Protein AF-A0AAD5SRQ2-F1 (afdb_monomer)

Organism: NCBI:txid109957

Foldseek 3Di:
DQQKEKAWAQEDPLQKTKTWIAHPVDRVRTQWIKMWGFPDDPPDVQTETEIDIDGDPVNPPRCSLLLVVLVRLLCNVSRPGPWYKYFDEPPPPRVVVSCVVLVFDKDQCFDADPVPPRDTHHRIMGIPDPSVSSVDSDPSYDYDDHDHDDD

Nearest PDB structures (foldseek):
  3dr8-assembly1_B  TM=7.696E-01  e=1.820E-05  unclassified
  1yvo-assembly1_A  TM=7.663E-01  e=2.484E-05  Pseudomonas aeruginosa PAO1
  1vhs-assembly2_B  TM=7.154E-01  e=1.333E-05  Bacillus subtilis
  1vhs-assembly1_A  TM=7.150E-01  e=4.089E-05  Bacillus subtilis
  5jtf-assembly1_B  TM=7.255E-01  e=1.823E-04  Pseudomonas putida KT2440

Radius of gyration: 15.09 Å; Cα contacts (8 Å, |Δi|>4): 308; chains: 1; bounding box: 33×36×42 Å

pLDDT: mean 83.81, std 15.32, range [36.53, 98.38]

Solvent-accessible surface area (backbone atoms only — not comparable to full-atom values): 8591 Å² total; per-residue (Å²): 131,77,69,46,31,37,36,40,28,58,49,92,81,32,52,36,36,46,32,36,34,20,38,62,93,40,72,87,46,69,33,29,42,33,34,30,35,59,77,49,64,91,90,45,85,79,23,35,22,40,49,48,73,51,68,42,80,92,41,59,96,54,62,45,65,49,57,48,53,43,47,44,43,29,54,44,71,64,31,86,49,76,40,46,34,38,61,33,48,81,85,39,59,68,61,55,52,35,37,54,76,70,70,54,59,84,40,83,43,81,39,64,40,90,86,69,79,76,46,75,63,16,44,28,30,32,58,88,57,68,46,73,82,25,72,64,70,54,93,68,49,50,73,51,77,69,57,77,82,78,129

Structure (mmCIF, N/CA/C/O backbone):
data_AF-A0AAD5SRQ2-F1
#
_entry.id   AF-A0AAD5SRQ2-F1
#
loop_
_atom_site.group_PDB
_atom_site.id
_atom_site.type_symbol
_atom_site.label_atom_id
_atom_site.label_alt_id
_atom_site.label_comp_id
_atom_site.label_asym_id
_atom_site.label_entity_id
_atom_site.label_seq_id
_atom_site.pdbx_PDB_ins_code
_atom_site.Cartn_x
_atom_site.Cartn_y
_atom_site.Cartn_z
_atom_site.occupancy
_atom_site.B_iso_or_equiv
_atom_site.auth_seq_id
_atom_site.auth_comp_id
_atom_site.auth_asym_id
_atom_site.auth_atom_id
_atom_site.pdbx_PDB_model_num
ATOM 1 N N . ALA A 1 1 ? 6.549 -8.254 -22.495 1.00 36.53 1 ALA A N 1
ATOM 2 C CA . ALA A 1 1 ? 6.001 -8.022 -21.144 1.00 36.53 1 ALA A CA 1
ATOM 3 C C . ALA A 1 1 ? 7.180 -7.918 -20.190 1.00 36.53 1 ALA A C 1
ATOM 5 O O . ALA A 1 1 ? 8.058 -8.764 -20.284 1.00 36.53 1 ALA A O 1
ATOM 6 N N . VAL A 1 2 ? 7.274 -6.875 -19.362 1.00 39.00 2 VAL A N 1
ATOM 7 C CA . VAL A 1 2 ? 8.340 -6.816 -18.351 1.00 39.00 2 VAL A CA 1
ATOM 8 C C . VAL A 1 2 ? 7.921 -7.745 -17.215 1.00 39.00 2 VAL A C 1
ATOM 10 O O . VAL A 1 2 ? 6.974 -7.440 -16.493 1.00 39.00 2 VAL A O 1
ATOM 13 N N . ALA A 1 3 ? 8.565 -8.905 -17.123 1.00 43.81 3 ALA A N 1
ATOM 14 C CA . ALA A 1 3 ? 8.443 -9.797 -15.981 1.00 43.81 3 ALA A CA 1
ATOM 15 C C . ALA A 1 3 ? 9.331 -9.229 -14.866 1.00 43.81 3 ALA A C 1
ATOM 17 O O . ALA A 1 3 ? 10.550 -9.210 -14.996 1.00 43.81 3 ALA A O 1
ATOM 18 N N . GLY A 1 4 ? 8.724 -8.667 -13.824 1.00 51.44 4 GLY A N 1
ATOM 19 C CA . GLY A 1 4 ? 9.417 -8.339 -12.579 1.00 51.44 4 GLY A CA 1
ATOM 20 C C . GLY A 1 4 ? 9.000 -9.355 -11.527 1.00 51.44 4 GLY A C 1
ATOM 21 O O . GLY A 1 4 ? 7.818 -9.690 -11.456 1.00 51.44 4 GLY A O 1
ATOM 22 N N . ARG A 1 5 ? 9.940 -9.853 -10.722 1.00 56.84 5 ARG A N 1
ATOM 23 C CA . ARG A 1 5 ? 9.623 -10.702 -9.569 1.00 56.84 5 ARG A CA 1
ATOM 24 C C . ARG A 1 5 ? 9.520 -9.837 -8.311 1.00 56.84 5 ARG A C 1
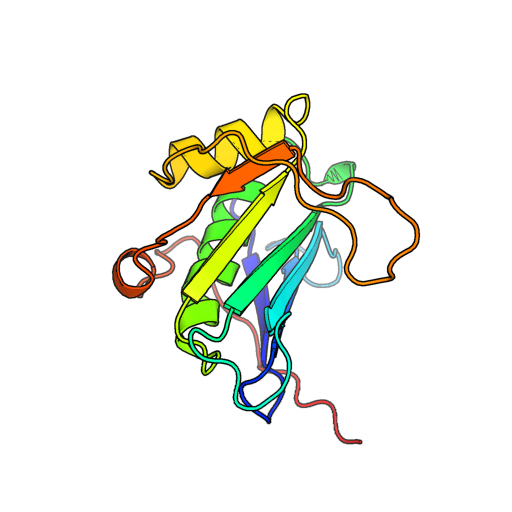ATOM 26 O O . ARG A 1 5 ? 10.153 -8.792 -8.195 1.00 56.84 5 ARG A O 1
ATOM 33 N N . VAL A 1 6 ? 8.695 -10.249 -7.354 1.00 60.16 6 VAL A N 1
ATOM 34 C CA . VAL A 1 6 ? 8.551 -9.548 -6.069 1.00 60.16 6 VAL A CA 1
ATOM 35 C C . VAL A 1 6 ? 8.916 -10.525 -4.966 1.00 60.16 6 VAL A C 1
ATOM 37 O O . VAL A 1 6 ? 8.214 -11.506 -4.752 1.00 60.16 6 VAL A O 1
ATOM 40 N N . ALA A 1 7 ? 10.020 -10.270 -4.272 1.00 56.44 7 ALA A N 1
ATOM 41 C CA . ALA A 1 7 ? 10.395 -11.034 -3.094 1.00 56.44 7 ALA A CA 1
ATOM 42 C C . ALA A 1 7 ? 9.699 -10.435 -1.864 1.00 56.44 7 ALA A C 1
ATOM 44 O O . ALA A 1 7 ? 9.671 -9.220 -1.684 1.00 56.44 7 ALA A O 1
ATOM 45 N N . ALA A 1 8 ? 9.123 -11.278 -1.010 1.00 56.50 8 ALA A N 1
ATOM 46 C CA . ALA A 1 8 ? 8.411 -10.826 0.178 1.00 56.50 8 ALA A CA 1
ATOM 47 C C . ALA A 1 8 ? 9.036 -11.388 1.448 1.00 56.50 8 ALA A C 1
ATOM 49 O O . ALA A 1 8 ? 9.360 -12.571 1.503 1.00 56.50 8 ALA A O 1
ATOM 50 N N . ALA A 1 9 ? 9.134 -10.555 2.481 1.00 54.38 9 ALA A N 1
ATOM 51 C CA . ALA A 1 9 ? 9.298 -10.999 3.853 1.00 54.38 9 ALA A CA 1
ATOM 52 C C . ALA A 1 9 ? 8.050 -10.575 4.648 1.00 54.38 9 ALA A C 1
ATOM 54 O O . ALA A 1 9 ? 7.476 -9.508 4.444 1.00 54.38 9 ALA A O 1
ATOM 55 N N . VAL A 1 10 ? 7.575 -11.427 5.547 1.00 54.88 10 VAL A N 1
ATOM 56 C CA . VAL A 1 10 ? 6.457 -11.091 6.438 1.00 54.88 10 VAL A CA 1
ATOM 57 C C . VAL A 1 10 ? 6.999 -11.133 7.854 1.00 54.88 10 VAL A C 1
ATOM 59 O O . VAL A 1 10 ? 7.632 -12.123 8.233 1.00 54.88 10 VAL A O 1
ATOM 62 N N . GLN A 1 11 ? 6.799 -10.054 8.615 1.00 52.84 11 GLN A N 1
ATOM 63 C CA . GLN A 1 11 ? 7.239 -9.999 10.003 1.00 52.84 11 GLN A CA 1
ATOM 64 C C . GLN A 1 11 ? 6.260 -10.772 10.896 1.00 52.84 11 GLN A C 1
ATOM 66 O O . GLN A 1 11 ? 5.050 -10.789 10.677 1.00 52.84 11 GLN A O 1
ATOM 71 N N . ARG A 1 12 ? 6.827 -11.451 11.896 1.00 48.62 12 ARG A N 1
ATOM 72 C CA . ARG A 1 12 ? 6.258 -12.608 12.601 1.00 48.62 12 ARG A CA 1
ATOM 73 C C . ARG A 1 12 ? 4.993 -12.338 13.429 1.00 48.62 12 ARG A C 1
ATOM 75 O O . ARG A 1 12 ? 4.278 -13.289 13.725 1.00 48.62 12 ARG A O 1
ATOM 82 N N . ASP A 1 13 ? 4.685 -11.081 13.737 1.00 60.97 13 ASP A N 1
ATOM 83 C CA . ASP A 1 13 ? 3.613 -10.733 14.682 1.00 60.97 13 ASP A CA 1
ATOM 84 C C . ASP A 1 13 ? 2.301 -10.303 13.997 1.00 60.97 13 ASP A C 1
ATOM 86 O O . ASP A 1 13 ? 1.387 -9.823 14.660 1.00 60.97 13 ASP A O 1
ATOM 90 N N . GLY A 1 14 ? 2.192 -10.428 12.666 1.00 63.09 14 GLY A N 1
ATOM 91 C CA . GLY A 1 14 ? 0.956 -10.118 11.924 1.00 63.09 14 GLY A CA 1
ATOM 92 C C . GLY A 1 14 ? 0.573 -8.631 11.902 1.00 63.09 14 GLY A C 1
ATOM 93 O O . GLY A 1 14 ? -0.522 -8.277 11.469 1.00 63.09 14 GLY A O 1
ATOM 94 N N . LEU A 1 15 ? 1.462 -7.749 12.370 1.00 71.56 15 LEU A N 1
ATOM 95 C CA . LEU A 1 15 ? 1.261 -6.295 12.414 1.00 71.56 15 LEU A CA 1
ATOM 96 C C . LEU A 1 15 ? 1.830 -5.572 11.192 1.00 71.56 15 LEU A C 1
ATOM 98 O O . LEU A 1 15 ? 1.415 -4.446 10.906 1.00 71.56 15 LEU A O 1
ATOM 102 N N . ALA A 1 16 ? 2.765 -6.211 10.487 1.00 81.12 16 ALA A N 1
ATOM 103 C CA . ALA A 1 16 ? 3.365 -5.665 9.286 1.00 81.12 16 ALA A CA 1
ATOM 104 C C . ALA A 1 16 ? 3.855 -6.745 8.312 1.00 81.12 16 ALA A C 1
ATOM 106 O O . ALA A 1 16 ? 4.303 -7.824 8.711 1.00 81.12 16 ALA A O 1
ATOM 107 N N . ALA A 1 17 ? 3.837 -6.415 7.025 1.00 82.62 17 ALA A N 1
ATOM 108 C CA . ALA A 1 17 ? 4.533 -7.147 5.972 1.00 82.62 17 ALA A CA 1
ATOM 109 C C . ALA A 1 17 ? 5.451 -6.176 5.222 1.00 82.62 17 ALA A C 1
ATOM 111 O O . ALA A 1 17 ? 5.015 -5.077 4.896 1.00 82.62 17 ALA A O 1
ATOM 112 N N . VAL A 1 18 ? 6.696 -6.572 4.934 1.00 83.25 18 VAL A N 1
ATOM 113 C CA . VAL A 1 18 ? 7.689 -5.722 4.254 1.00 83.25 18 VAL A CA 1
ATOM 114 C C . VAL A 1 18 ? 8.304 -6.492 3.100 1.00 83.25 18 VAL A C 1
ATOM 116 O O . VAL A 1 18 ? 8.864 -7.573 3.266 1.00 83.25 18 VAL A O 1
ATOM 119 N N . ILE A 1 19 ? 8.231 -5.934 1.902 1.00 84.75 19 ILE A N 1
ATOM 120 C CA . ILE A 1 19 ? 8.630 -6.635 0.688 1.00 84.75 19 ILE A CA 1
ATOM 121 C C . ILE A 1 19 ? 9.568 -5.804 -0.172 1.00 84.75 19 ILE A C 1
ATOM 123 O O . ILE A 1 19 ? 9.543 -4.574 -0.146 1.00 84.75 19 ILE A O 1
ATOM 127 N N . TYR A 1 20 ? 10.358 -6.498 -0.985 1.00 85.94 20 TYR A N 1
ATOM 128 C CA . TYR A 1 20 ? 11.266 -5.902 -1.953 1.00 85.94 20 TYR A CA 1
ATOM 129 C C . TYR A 1 20 ? 10.902 -6.374 -3.359 1.00 85.94 20 TYR A C 1
ATOM 131 O O . TYR A 1 20 ? 10.786 -7.568 -3.640 1.00 85.94 20 TYR A O 1
ATOM 139 N N . ALA A 1 21 ? 10.748 -5.436 -4.285 1.00 84.88 21 ALA A N 1
ATOM 140 C CA . ALA A 1 21 ? 10.694 -5.782 -5.699 1.00 84.88 21 ALA A CA 1
ATOM 141 C C . ALA A 1 21 ? 12.127 -6.020 -6.193 1.00 84.88 21 ALA A C 1
ATOM 143 O O . ALA A 1 21 ? 13.011 -5.228 -5.876 1.00 84.88 21 ALA A O 1
ATOM 144 N N . ALA A 1 22 ? 12.361 -7.069 -6.981 1.00 83.62 22 ALA A N 1
ATOM 145 C CA . ALA A 1 22 ? 13.674 -7.375 -7.548 1.00 83.62 22 ALA A CA 1
ATOM 146 C C . ALA A 1 22 ? 13.556 -7.701 -9.043 1.00 83.62 22 ALA A C 1
ATOM 148 O O . ALA A 1 22 ? 12.494 -8.110 -9.524 1.00 83.62 22 ALA A O 1
ATOM 149 N N . ASP A 1 23 ? 14.630 -7.502 -9.804 1.00 78.69 23 ASP A N 1
ATOM 150 C CA . ASP A 1 23 ? 14.640 -7.935 -11.201 1.00 78.69 23 ASP A CA 1
ATOM 151 C C . ASP A 1 23 ? 14.580 -9.472 -11.274 1.00 78.69 23 ASP A C 1
ATOM 153 O O . ASP A 1 23 ? 15.152 -10.186 -10.450 1.00 78.69 23 ASP A O 1
ATOM 157 N N . ASP A 1 24 ? 13.843 -9.995 -12.253 1.00 74.00 24 ASP A N 1
ATOM 158 C CA . ASP A 1 24 ? 13.738 -11.438 -12.460 1.00 74.00 24 ASP A CA 1
ATOM 159 C C . ASP A 1 24 ? 15.078 -12.036 -12.918 1.00 74.00 24 ASP A C 1
ATOM 161 O O . ASP A 1 24 ? 15.481 -13.115 -12.474 1.00 74.00 24 ASP A O 1
ATOM 165 N N . ALA A 1 25 ? 15.784 -11.301 -13.783 1.00 77.94 25 ALA A N 1
ATOM 166 C CA . ALA A 1 25 ? 17.062 -11.723 -14.341 1.00 77.94 25 ALA A CA 1
ATOM 167 C C . ALA A 1 25 ? 18.221 -11.583 -13.341 1.00 77.94 25 ALA A C 1
ATOM 169 O O . ALA A 1 25 ? 19.221 -12.288 -13.467 1.00 77.94 25 ALA A O 1
ATOM 170 N N . ASP A 1 26 ? 18.084 -10.697 -12.352 1.00 80.38 26 ASP A N 1
ATOM 171 C CA . ASP A 1 26 ? 19.084 -10.452 -11.316 1.00 80.38 26 ASP A CA 1
ATOM 172 C C . ASP A 1 26 ? 18.410 -10.101 -9.983 1.00 80.38 26 ASP A C 1
ATOM 174 O O . ASP A 1 26 ? 17.987 -8.970 -9.744 1.00 80.38 26 ASP A O 1
ATOM 178 N N . ARG A 1 27 ? 18.349 -11.082 -9.079 1.00 73.75 27 ARG A N 1
ATOM 179 C CA . ARG A 1 27 ? 17.698 -10.933 -7.769 1.00 73.75 27 ARG A CA 1
ATOM 180 C C . ARG A 1 27 ? 18.454 -10.005 -6.816 1.00 73.75 27 ARG A C 1
ATOM 182 O O . ARG A 1 27 ? 17.863 -9.569 -5.832 1.00 73.75 27 ARG A O 1
ATOM 189 N N . ALA A 1 28 ? 19.730 -9.717 -7.080 1.00 81.75 28 ALA A N 1
ATOM 190 C CA . ALA A 1 28 ? 20.485 -8.732 -6.309 1.00 81.75 28 ALA A CA 1
ATOM 191 C C . ALA A 1 28 ? 20.102 -7.296 -6.704 1.00 81.75 28 ALA A C 1
ATOM 193 O O . ALA A 1 28 ? 20.297 -6.364 -5.921 1.00 81.75 28 ALA A O 1
ATOM 194 N N . ASN A 1 29 ? 19.514 -7.112 -7.890 1.00 84.88 29 ASN A N 1
ATOM 195 C CA . ASN A 1 29 ? 19.027 -5.824 -8.352 1.00 84.88 29 ASN A CA 1
ATOM 196 C C . ASN A 1 29 ? 17.647 -5.512 -7.753 1.00 84.88 29 ASN A C 1
ATOM 198 O O . ASN A 1 29 ? 16.600 -5.831 -8.326 1.00 84.88 29 ASN A O 1
ATOM 202 N N . ILE A 1 30 ? 17.653 -4.873 -6.586 1.00 87.69 30 ILE A N 1
ATOM 203 C CA . ILE A 1 30 ? 16.441 -4.385 -5.925 1.00 87.69 30 ILE A CA 1
ATOM 204 C C . ILE A 1 30 ? 15.869 -3.196 -6.704 1.00 87.69 30 ILE A C 1
ATOM 206 O O . ILE A 1 30 ? 16.564 -2.237 -7.023 1.00 87.69 30 ILE A O 1
ATOM 210 N N . LEU A 1 31 ? 14.574 -3.260 -6.995 1.00 88.25 31 LEU A N 1
ATOM 211 C CA . LEU A 1 31 ? 13.812 -2.277 -7.768 1.00 88.25 31 LEU A CA 1
ATOM 212 C C . LEU A 1 31 ? 13.030 -1.302 -6.875 1.00 88.25 31 LEU A C 1
ATOM 214 O O . LEU A 1 31 ? 12.621 -0.231 -7.331 1.00 88.25 31 LEU A O 1
ATOM 218 N N . GLY A 1 32 ? 12.801 -1.679 -5.619 1.00 90.88 32 GLY A N 1
ATOM 219 C CA . GLY A 1 32 ? 12.099 -0.876 -4.628 1.00 90.88 32 GLY A CA 1
ATOM 220 C C . GLY A 1 32 ? 11.703 -1.686 -3.401 1.00 90.88 32 GLY A C 1
ATOM 221 O O . GLY A 1 32 ? 11.928 -2.897 -3.341 1.00 90.88 32 GLY A O 1
ATOM 222 N N . PHE A 1 33 ? 11.087 -1.010 -2.441 1.00 91.88 33 PHE A N 1
ATOM 223 C CA . PHE A 1 33 ? 10.600 -1.591 -1.195 1.00 91.88 33 PHE A CA 1
ATOM 224 C C . PHE A 1 33 ? 9.188 -1.084 -0.900 1.00 91.88 33 PHE A C 1
ATOM 226 O O . PHE A 1 33 ? 8.764 -0.045 -1.409 1.00 91.88 33 PHE A O 1
ATOM 233 N N . GLY A 1 34 ? 8.443 -1.832 -0.103 1.00 92.50 34 GLY A N 1
ATOM 234 C CA . GLY A 1 34 ? 7.118 -1.426 0.332 1.00 92.50 34 GLY A CA 1
ATOM 235 C C . GLY A 1 34 ? 6.665 -2.227 1.531 1.00 92.50 34 GLY A C 1
ATOM 236 O O . GLY A 1 34 ? 7.225 -3.282 1.834 1.00 92.50 34 GLY A O 1
ATOM 237 N N . SER A 1 35 ? 5.644 -1.722 2.203 1.00 91.75 35 SER A N 1
ATOM 238 C CA . SER A 1 35 ? 5.112 -2.341 3.399 1.00 91.75 35 SER A CA 1
ATOM 239 C C . SER A 1 35 ? 3.602 -2.202 3.508 1.00 91.75 35 SER A C 1
ATOM 241 O O . SER A 1 35 ? 2.968 -1.358 2.871 1.00 91.75 35 SER A O 1
ATOM 243 N N . VAL A 1 36 ? 3.030 -3.099 4.302 1.00 92.50 36 VAL A N 1
ATOM 244 C CA . VAL A 1 36 ? 1.692 -2.975 4.868 1.00 92.50 36 VAL A CA 1
ATOM 245 C C . VAL A 1 36 ? 1.885 -2.896 6.368 1.00 92.50 36 VAL A C 1
ATOM 247 O O . VAL A 1 36 ? 2.386 -3.856 6.943 1.00 92.50 36 VAL A O 1
ATOM 250 N N . GLU A 1 37 ? 1.520 -1.784 6.995 1.00 90.00 37 GLU A N 1
ATOM 251 C CA . GLU A 1 37 ? 1.806 -1.533 8.412 1.00 90.00 37 GLU A CA 1
ATOM 252 C C . GLU A 1 37 ? 0.572 -1.011 9.131 1.00 90.00 37 GLU A C 1
ATOM 254 O O . GLU A 1 37 ? -0.081 -0.083 8.651 1.00 90.00 37 GLU A O 1
ATOM 259 N N . ARG A 1 38 ? 0.254 -1.578 10.302 1.00 90.69 38 ARG A N 1
ATOM 260 C CA . ARG A 1 38 ? -0.777 -1.013 11.179 1.00 90.69 38 ARG A CA 1
ATOM 261 C C . ARG A 1 38 ? -0.375 0.403 11.604 1.00 90.69 38 ARG A C 1
ATOM 263 O O . ARG A 1 38 ? 0.662 0.590 12.230 1.00 90.69 38 ARG A O 1
ATOM 270 N N . ILE A 1 39 ? -1.244 1.375 11.339 1.00 89.25 39 ILE A N 1
ATOM 271 C CA . ILE A 1 39 ? -1.039 2.791 11.692 1.00 89.25 39 ILE A CA 1
ATOM 272 C C . ILE A 1 39 ? -1.888 3.252 12.883 1.00 89.25 39 ILE A C 1
ATOM 274 O O . ILE A 1 39 ? -1.715 4.360 13.382 1.00 89.25 39 ILE A O 1
ATOM 278 N N . THR A 1 40 ? -2.814 2.417 13.352 1.00 90.31 40 THR A N 1
ATOM 279 C CA . THR A 1 40 ? -3.606 2.672 14.563 1.00 90.31 40 THR A CA 1
ATOM 280 C C . THR A 1 40 ? -2.997 1.993 15.793 1.00 90.31 40 THR A C 1
ATOM 282 O O . THR A 1 40 ? -2.444 0.898 15.657 1.00 90.31 40 THR A O 1
ATOM 285 N N . PRO A 1 41 ? -3.17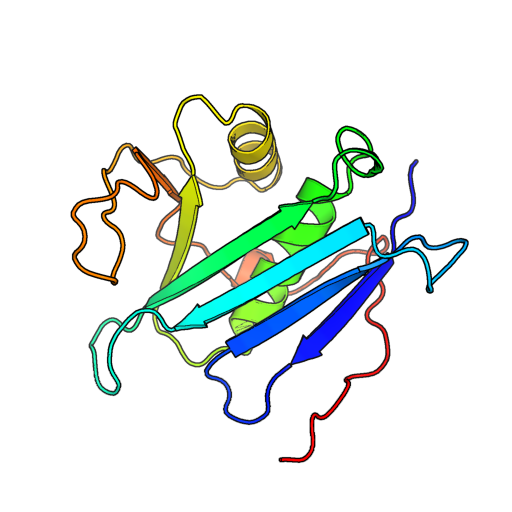4 2.547 17.006 1.00 87.38 41 PRO A N 1
ATOM 286 C CA . PRO A 1 41 ? -2.756 1.891 18.245 1.00 87.38 41 PRO A CA 1
ATOM 287 C C . PRO A 1 41 ? -3.394 0.500 18.451 1.00 87.38 41 PRO A C 1
ATOM 289 O O . PRO A 1 41 ? -4.478 0.234 17.916 1.00 87.38 41 PRO A O 1
ATOM 292 N N . PRO A 1 42 ? -2.776 -0.385 19.258 1.00 85.12 42 PRO A N 1
ATOM 293 C CA . PRO A 1 42 ? -3.391 -1.646 19.670 1.00 85.12 42 PRO A CA 1
ATOM 294 C C . PRO A 1 42 ? -4.771 -1.433 20.310 1.00 85.12 42 PRO A C 1
ATOM 296 O O . PRO A 1 42 ? -4.943 -0.546 21.144 1.00 85.12 42 PRO A O 1
ATOM 299 N N . GLY A 1 43 ? -5.752 -2.253 19.924 1.00 87.38 43 GLY A N 1
ATOM 300 C CA . GLY A 1 43 ? -7.127 -2.177 20.433 1.00 87.38 43 GLY A CA 1
ATOM 301 C C . GLY A 1 43 ? -8.024 -1.122 19.769 1.00 87.38 43 GLY A C 1
ATOM 302 O O . GLY A 1 43 ? -9.186 -1.008 20.151 1.00 87.38 43 GLY A O 1
ATOM 303 N N . ALA A 1 44 ? -7.526 -0.363 18.786 1.00 91.12 44 ALA A N 1
ATOM 304 C CA . ALA A 1 44 ? -8.365 0.532 17.988 1.00 91.12 44 ALA A CA 1
ATOM 305 C C . ALA A 1 44 ? -9.424 -0.248 17.187 1.00 91.12 44 ALA A C 1
ATOM 307 O O . ALA A 1 44 ? -9.116 -1.298 16.624 1.00 91.12 44 ALA A O 1
ATOM 308 N N . VAL A 1 45 ? -10.645 0.295 17.109 1.00 92.62 45 VAL A N 1
ATOM 309 C CA . VAL A 1 45 ? -11.763 -0.259 16.327 1.00 92.62 45 VAL A CA 1
ATOM 310 C C . VAL A 1 45 ? -12.420 0.875 15.512 1.00 92.62 45 VAL A C 1
ATOM 312 O O . VAL A 1 45 ? -13.009 1.772 16.116 1.00 92.62 45 VAL A O 1
ATOM 315 N N . PRO A 1 46 ? -12.337 0.869 14.166 1.00 93.62 46 PRO A N 1
ATOM 316 C CA . PRO A 1 46 ? -11.574 -0.082 13.368 1.00 93.62 46 PRO A CA 1
ATOM 317 C C . PRO A 1 46 ? -10.067 0.143 13.523 1.00 93.62 46 PRO A C 1
ATOM 319 O O . PRO A 1 46 ? -9.579 1.268 13.640 1.00 93.62 46 PRO A O 1
ATOM 322 N N . SER A 1 47 ? -9.323 -0.947 13.482 1.00 94.19 47 SER A N 1
ATOM 323 C CA . SER A 1 47 ? -7.890 -0.935 13.266 1.00 94.19 47 SER A CA 1
ATOM 324 C C . SER A 1 47 ? -7.557 -0.773 11.785 1.00 94.19 47 SER A C 1
ATOM 326 O O . SER A 1 47 ? -8.233 -1.326 10.916 1.00 94.19 47 SE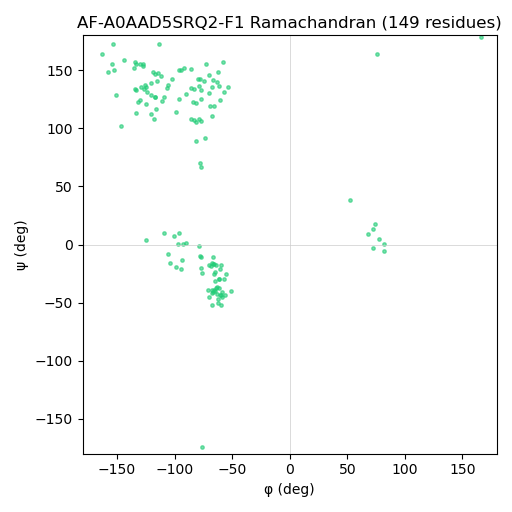R A O 1
ATOM 328 N N . VAL A 1 48 ? -6.502 -0.016 11.486 1.00 93.69 48 VAL A N 1
ATOM 329 C CA . VAL A 1 48 ? -6.158 0.367 10.110 1.00 93.69 48 VAL A CA 1
ATOM 330 C C . VAL A 1 48 ? -4.693 0.065 9.824 1.00 93.69 48 VAL A C 1
ATOM 332 O O . VAL A 1 48 ? -3.826 0.391 10.639 1.00 93.69 48 VAL A O 1
ATOM 335 N N . ALA A 1 49 ? -4.415 -0.513 8.654 1.00 93.75 49 ALA A N 1
ATOM 336 C CA . ALA A 1 49 ? -3.078 -0.554 8.073 1.00 93.75 49 ALA A CA 1
ATOM 337 C C . ALA A 1 49 ? -2.970 0.307 6.814 1.00 93.75 49 ALA A C 1
ATOM 339 O O . ALA A 1 49 ? -3.902 0.382 6.015 1.00 93.75 49 ALA A O 1
ATOM 340 N N . ASN A 1 50 ? -1.806 0.916 6.622 1.00 94.50 50 ASN A N 1
ATOM 341 C CA . ASN A 1 50 ? -1.464 1.648 5.413 1.00 94.50 50 ASN A CA 1
ATOM 342 C C . ASN A 1 50 ? -0.544 0.816 4.519 1.00 94.50 50 ASN A C 1
ATOM 344 O O . ASN A 1 50 ? 0.326 0.096 5.009 1.00 94.50 50 ASN A O 1
ATOM 348 N N . VAL A 1 51 ? -0.751 0.925 3.209 1.00 95.44 51 VAL A N 1
ATOM 349 C CA . VAL A 1 51 ? 0.155 0.399 2.190 1.00 95.44 51 VAL A CA 1
ATOM 350 C C . VAL A 1 51 ? 1.048 1.522 1.675 1.00 95.44 51 VAL A C 1
ATOM 352 O O . VAL A 1 51 ? 0.575 2.430 0.985 1.00 95.44 51 VAL A O 1
ATOM 355 N N . GLY A 1 52 ? 2.345 1.404 1.946 1.00 93.50 52 GLY A N 1
ATOM 356 C CA . GLY A 1 52 ? 3.383 2.309 1.463 1.00 93.50 52 GLY A CA 1
ATOM 357 C C . GLY A 1 52 ? 4.343 1.607 0.507 1.00 93.50 52 GLY A C 1
ATOM 358 O O . GLY A 1 52 ? 4.608 0.412 0.633 1.00 93.50 52 GLY A O 1
ATOM 359 N N . LEU A 1 53 ? 4.880 2.337 -0.470 1.00 94.12 53 LEU A N 1
ATOM 360 C CA . LEU A 1 53 ? 5.949 1.835 -1.329 1.00 94.12 53 LEU A CA 1
ATOM 361 C C . LEU A 1 53 ? 6.803 2.954 -1.909 1.00 94.12 53 LEU A C 1
ATOM 363 O O . LEU A 1 53 ? 6.327 4.060 -2.165 1.00 94.12 53 LEU A O 1
ATOM 367 N N . GLU A 1 54 ? 8.032 2.596 -2.252 1.00 93.69 54 GLU A N 1
ATOM 368 C CA . GLU A 1 54 ? 8.912 3.392 -3.086 1.00 93.69 54 GLU A CA 1
ATOM 369 C C . GLU A 1 54 ? 9.571 2.506 -4.149 1.00 93.69 54 GLU A C 1
ATOM 371 O O . GLU A 1 54 ? 10.085 1.421 -3.872 1.00 93.69 54 GLU A O 1
ATOM 376 N N . LEU A 1 55 ? 9.566 2.985 -5.395 1.00 91.81 55 LEU A N 1
ATOM 377 C CA . LEU A 1 55 ? 10.353 2.403 -6.480 1.00 91.81 55 LEU A CA 1
ATOM 378 C C . LEU A 1 55 ? 11.536 3.304 -6.804 1.00 91.81 55 LEU A C 1
ATOM 380 O O . LEU A 1 55 ? 11.361 4.513 -7.023 1.00 91.81 55 LEU A O 1
ATOM 384 N N . PHE A 1 56 ? 12.712 2.698 -6.956 1.00 92.88 56 PHE A N 1
ATOM 385 C CA . PHE A 1 56 ? 13.891 3.414 -7.420 1.00 92.88 56 PHE A CA 1
ATOM 386 C C . PHE A 1 56 ? 13.671 3.958 -8.838 1.00 92.88 56 PHE A C 1
ATOM 388 O O . PHE A 1 56 ? 12.963 3.330 -9.635 1.00 92.88 56 PHE A O 1
ATOM 395 N N . PRO A 1 57 ? 14.270 5.111 -9.199 1.00 91.38 57 PRO A N 1
ATOM 396 C CA . PRO A 1 57 ? 14.027 5.759 -10.489 1.00 91.38 57 PRO A CA 1
ATOM 397 C C . PRO A 1 57 ? 14.176 4.829 -11.704 1.00 91.38 57 PRO A C 1
ATOM 399 O O . PRO A 1 57 ? 13.326 4.850 -12.592 1.00 91.38 57 PRO A O 1
ATOM 402 N N . ALA A 1 58 ? 15.182 3.947 -11.700 1.00 87.25 58 ALA A N 1
ATOM 403 C CA . ALA A 1 58 ? 15.455 2.996 -12.783 1.00 87.25 58 ALA A CA 1
ATOM 404 C C . ALA A 1 58 ? 14.375 1.905 -12.973 1.00 87.25 58 ALA A C 1
ATOM 406 O O . ALA A 1 58 ? 14.314 1.256 -14.021 1.00 87.25 58 ALA A O 1
ATOM 407 N N . ALA A 1 59 ? 13.508 1.692 -11.979 1.00 85.25 59 ALA A N 1
ATOM 408 C CA . ALA A 1 59 ? 12.429 0.706 -12.026 1.00 85.25 59 ALA A CA 1
ATOM 409 C C . ALA A 1 59 ? 11.086 1.287 -12.514 1.00 85.25 59 ALA A C 1
ATOM 411 O O . ALA A 1 59 ? 10.149 0.541 -12.823 1.00 85.25 59 ALA A O 1
ATOM 412 N N . ARG A 1 60 ? 10.957 2.618 -12.578 1.00 87.38 60 ARG A N 1
ATOM 413 C CA . ARG A 1 60 ? 9.693 3.301 -12.899 1.00 87.38 60 ARG A CA 1
ATOM 414 C C . ARG A 1 60 ? 9.333 3.149 -14.380 1.00 87.38 60 ARG A C 1
ATOM 416 O O . ARG A 1 60 ? 10.177 2.892 -15.229 1.00 87.38 60 ARG A O 1
ATOM 423 N N . GLY A 1 61 ? 8.040 3.249 -14.696 1.00 81.94 61 GLY A N 1
ATOM 424 C CA . GLY A 1 61 ? 7.535 3.140 -16.076 1.00 81.94 61 GLY A CA 1
ATOM 425 C C . GLY A 1 61 ? 7.559 1.728 -16.684 1.00 81.94 61 GLY A C 1
ATOM 426 O O . GLY A 1 61 ? 7.040 1.529 -17.776 1.00 81.94 61 GLY A O 1
ATOM 427 N N . ARG A 1 62 ? 8.085 0.724 -15.971 1.00 81.50 62 ARG A N 1
ATOM 428 C CA . ARG A 1 62 ? 8.235 -0.664 -16.451 1.00 81.50 62 ARG A CA 1
ATOM 429 C C . ARG A 1 62 ? 7.100 -1.608 -16.027 1.00 81.50 62 ARG A C 1
ATOM 431 O O . ARG A 1 62 ? 7.215 -2.815 -16.179 1.00 81.50 62 ARG A O 1
ATOM 438 N N . GLY A 1 63 ? 6.011 -1.084 -15.460 1.00 80.88 63 GLY A N 1
ATOM 439 C CA . GLY A 1 63 ? 4.879 -1.885 -14.960 1.00 80.88 63 GLY A CA 1
ATOM 440 C C . GLY A 1 63 ? 5.063 -2.481 -13.556 1.00 80.88 63 GLY A C 1
ATOM 441 O O . GLY A 1 63 ? 4.098 -3.001 -12.999 1.00 80.88 63 GLY A O 1
ATOM 442 N N . VAL A 1 64 ? 6.248 -2.326 -12.952 1.00 84.50 64 VAL A N 1
ATOM 443 C CA . VAL A 1 64 ? 6.587 -2.836 -11.610 1.00 84.50 64 VAL A CA 1
ATOM 444 C C . VAL A 1 64 ? 5.610 -2.332 -10.544 1.00 84.50 64 VAL A C 1
ATOM 446 O O . VAL A 1 64 ? 5.129 -3.125 -9.748 1.00 84.50 64 VAL A O 1
ATOM 449 N N . GLY A 1 65 ? 5.232 -1.049 -10.568 1.00 89.06 65 GLY A N 1
ATOM 450 C CA . GLY A 1 65 ? 4.366 -0.457 -9.536 1.00 89.06 65 GLY A CA 1
ATOM 451 C C . GLY A 1 65 ? 3.001 -1.134 -9.392 1.00 89.06 65 GLY A C 1
ATOM 452 O O . GLY A 1 65 ? 2.559 -1.388 -8.279 1.00 89.06 65 GLY A O 1
ATOM 453 N N . THR A 1 66 ? 2.347 -1.500 -10.500 1.00 90.38 66 THR A N 1
ATOM 454 C CA . THR A 1 66 ? 1.049 -2.196 -10.437 1.00 90.38 66 THR A CA 1
ATOM 455 C C . THR A 1 66 ? 1.187 -3.596 -9.849 1.00 90.38 66 THR A C 1
ATOM 457 O O . THR A 1 66 ? 0.357 -4.003 -9.039 1.00 90.38 66 THR A O 1
ATOM 460 N N . ALA A 1 67 ? 2.233 -4.326 -10.240 1.00 86.62 67 ALA A N 1
ATOM 461 C CA . ALA A 1 67 ? 2.517 -5.645 -9.690 1.00 86.62 67 ALA A CA 1
ATOM 462 C C . ALA A 1 67 ? 2.863 -5.547 -8.194 1.00 86.62 67 ALA A C 1
ATOM 464 O O . ALA A 1 67 ? 2.384 -6.339 -7.389 1.00 86.62 67 ALA A O 1
ATOM 465 N N . PHE A 1 68 ? 3.619 -4.521 -7.807 1.00 88.75 68 PHE A N 1
ATOM 466 C CA . PHE A 1 68 ? 4.075 -4.348 -6.438 1.00 88.75 68 PHE A CA 1
ATOM 467 C C . PHE A 1 68 ? 2.942 -3.972 -5.477 1.00 88.75 68 PHE A C 1
ATOM 469 O O . PHE A 1 68 ? 2.784 -4.614 -4.444 1.00 88.75 68 PHE A O 1
ATOM 476 N N . VAL A 1 69 ? 2.073 -3.028 -5.857 1.00 92.25 69 VAL A N 1
ATOM 477 C CA . VAL A 1 69 ? 0.885 -2.685 -5.053 1.00 92.25 69 VAL A CA 1
ATOM 478 C C . VAL A 1 69 ? -0.082 -3.866 -4.963 1.00 92.25 69 VAL A C 1
ATOM 480 O O . VAL A 1 69 ? -0.635 -4.118 -3.899 1.00 92.25 69 VAL A O 1
ATOM 483 N N . ARG A 1 70 ? -0.246 -4.657 -6.033 1.00 91.69 70 ARG A N 1
ATOM 484 C CA 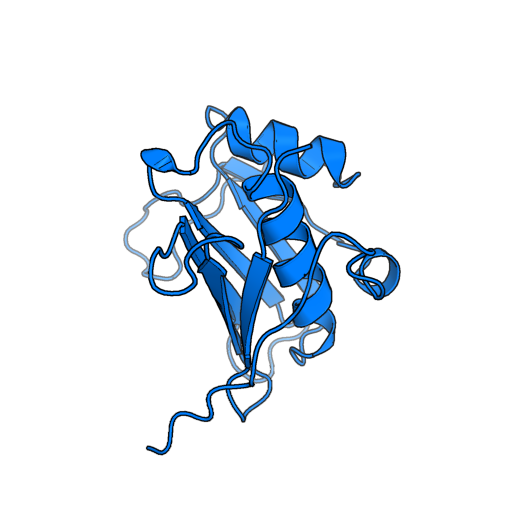. ARG A 1 70 ? -1.034 -5.902 -5.978 1.00 91.69 70 ARG A CA 1
ATOM 485 C C . ARG A 1 70 ? -0.457 -6.900 -4.969 1.00 91.69 70 ARG A C 1
ATOM 487 O O . ARG A 1 70 ? -1.227 -7.496 -4.223 1.00 91.69 70 ARG A O 1
ATOM 494 N N . ALA A 1 71 ? 0.865 -7.078 -4.941 1.00 88.88 71 ALA A N 1
ATOM 495 C CA . ALA A 1 71 ? 1.531 -7.948 -3.971 1.00 88.88 71 ALA A CA 1
ATOM 496 C C . ALA A 1 71 ? 1.334 -7.457 -2.527 1.00 88.88 71 ALA A C 1
ATOM 498 O O . ALA A 1 71 ? 1.025 -8.260 -1.653 1.00 88.88 71 ALA A O 1
ATOM 499 N N . LEU A 1 72 ? 1.449 -6.148 -2.281 1.00 91.69 72 LEU A N 1
ATOM 500 C CA . LEU A 1 72 ? 1.180 -5.555 -0.967 1.00 91.69 72 LEU A CA 1
ATOM 501 C C . LEU A 1 72 ? -0.274 -5.767 -0.540 1.00 91.69 72 LEU A C 1
ATOM 503 O O . LEU A 1 72 ? -0.529 -6.226 0.567 1.00 91.69 72 LEU A O 1
ATOM 507 N N . LEU A 1 73 ? -1.235 -5.514 -1.430 1.00 93.56 73 LEU A N 1
ATOM 508 C CA . LEU A 1 73 ? -2.651 -5.738 -1.140 1.00 93.56 73 LEU A CA 1
ATOM 509 C C . LEU A 1 73 ? -2.972 -7.209 -0.869 1.00 93.56 73 LEU A C 1
ATOM 511 O O . LEU A 1 73 ? -3.756 -7.496 0.031 1.00 93.56 73 LEU A O 1
ATOM 515 N N . HIS A 1 74 ? -2.327 -8.137 -1.575 1.00 90.25 74 HIS A N 1
ATOM 516 C CA . HIS A 1 74 ? -2.406 -9.561 -1.255 1.00 90.25 74 HIS A CA 1
ATOM 517 C C . HIS A 1 74 ? -1.896 -9.851 0.161 1.00 90.25 74 HIS A C 1
ATOM 519 O O . HIS A 1 74 ? -2.605 -10.441 0.971 1.00 90.25 74 HIS A O 1
ATOM 525 N N . LEU A 1 75 ? -0.690 -9.381 0.489 1.00 87.12 75 LEU A N 1
ATOM 526 C CA . LEU A 1 75 ? -0.083 -9.603 1.803 1.00 87.12 75 LEU A CA 1
ATOM 527 C C . LEU A 1 75 ? -0.843 -8.920 2.936 1.00 87.12 75 LEU A C 1
ATOM 529 O O . LEU A 1 75 ? -0.813 -9.398 4.066 1.00 87.12 75 LEU A O 1
ATOM 533 N N . SER A 1 76 ? -1.581 -7.853 2.636 1.00 90.62 76 SER A N 1
ATOM 534 C CA . SER A 1 76 ? -2.434 -7.182 3.609 1.00 90.62 76 SER A CA 1
ATOM 535 C C . SER A 1 76 ? -3.523 -8.091 4.189 1.00 90.62 76 SER A C 1
ATOM 537 O O . SER A 1 76 ? -4.014 -7.818 5.279 1.00 90.62 76 SER A O 1
ATOM 539 N N . ALA A 1 77 ? -3.886 -9.191 3.515 1.00 87.56 77 ALA A N 1
ATOM 540 C CA . ALA A 1 77 ? -4.800 -10.201 4.054 1.00 87.56 77 ALA A CA 1
ATOM 541 C C . ALA A 1 77 ? -4.203 -10.988 5.237 1.00 87.56 77 ALA A C 1
ATOM 543 O O . ALA A 1 77 ? -4.945 -11.587 6.009 1.00 87.56 77 ALA A O 1
ATOM 544 N N . HIS A 1 78 ? -2.877 -10.970 5.392 1.00 83.75 78 HIS A N 1
ATOM 545 C CA . HIS A 1 78 ? -2.156 -11.601 6.500 1.00 83.75 78 HIS A CA 1
ATOM 546 C C . HIS A 1 78 ? -1.813 -10.624 7.632 1.00 83.75 78 HIS A C 1
ATOM 548 O O . HIS A 1 78 ? -1.196 -11.025 8.616 1.00 83.75 78 HIS A O 1
ATOM 554 N N . VAL A 1 79 ? -2.206 -9.353 7.497 1.00 85.94 79 VAL A N 1
ATOM 555 C CA . VAL A 1 79 ? -2.091 -8.348 8.555 1.00 85.94 79 VAL A CA 1
ATOM 556 C C . VAL A 1 79 ? -3.428 -8.270 9.294 1.00 85.94 79 VAL A C 1
ATOM 558 O O . V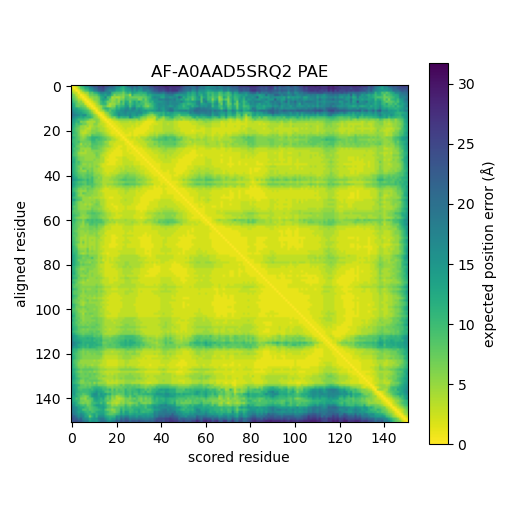AL A 1 79 ? -4.478 -8.073 8.672 1.00 85.94 79 VAL A O 1
ATOM 561 N N . ASP A 1 80 ? -3.389 -8.433 10.617 1.00 87.50 80 ASP A N 1
ATOM 562 C CA . ASP A 1 80 ? -4.573 -8.545 11.481 1.00 87.50 80 ASP A CA 1
ATOM 563 C C . ASP A 1 80 ? -5.240 -7.182 11.740 1.00 87.50 80 ASP A C 1
ATOM 565 O O . ASP A 1 80 ? -5.195 -6.630 12.836 1.00 87.50 80 ASP A O 1
ATOM 569 N N . VAL A 1 81 ? -5.802 -6.575 10.699 1.00 91.62 81 VAL A N 1
ATOM 570 C CA . VAL A 1 81 ? -6.478 -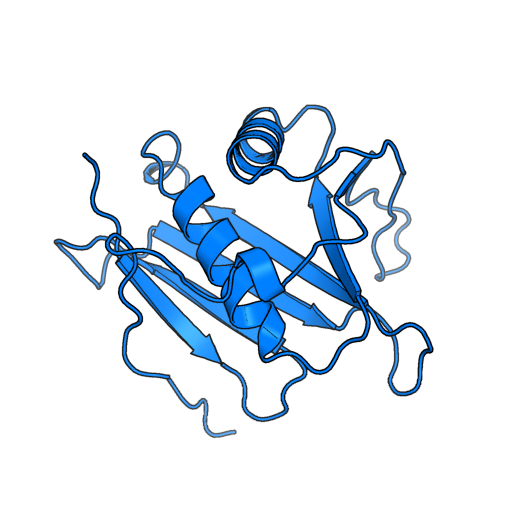5.270 10.760 1.00 91.62 81 VAL A CA 1
ATOM 571 C C . VAL A 1 81 ? -7.876 -5.328 10.163 1.00 91.62 81 VAL A C 1
ATOM 573 O O . VAL A 1 81 ? -8.140 -6.122 9.255 1.00 91.62 81 VAL A O 1
ATOM 576 N N . ASP A 1 82 ? -8.752 -4.440 10.632 1.00 94.38 82 ASP A N 1
ATOM 577 C CA . ASP A 1 82 ? -10.118 -4.299 10.119 1.00 94.38 82 ASP A CA 1
ATOM 578 C C . ASP A 1 82 ? -10.123 -3.673 8.720 1.00 94.38 82 ASP A C 1
ATOM 580 O O . ASP A 1 82 ? -10.901 -4.075 7.853 1.00 94.38 82 ASP A O 1
ATOM 584 N N . GLN A 1 83 ? -9.245 -2.693 8.487 1.00 95.50 83 GLN A N 1
ATOM 585 C CA . GLN A 1 83 ? -9.206 -1.913 7.253 1.00 95.50 83 GLN A CA 1
ATOM 586 C C . GLN A 1 83 ? -7.787 -1.729 6.720 1.00 95.50 83 GLN A C 1
ATOM 588 O O . GLN A 1 83 ? -6.809 -1.680 7.467 1.00 95.50 83 GLN A O 1
ATOM 593 N N . VAL A 1 84 ? -7.698 -1.582 5.398 1.00 96.06 84 VAL A N 1
ATOM 594 C CA . VAL A 1 84 ? -6.470 -1.231 4.687 1.00 96.06 84 VAL A CA 1
ATOM 595 C C . VAL A 1 84 ? -6.728 -0.013 3.819 1.00 96.06 84 VAL A C 1
ATOM 597 O O . VAL A 1 84 ? -7.758 0.077 3.146 1.00 96.06 84 VAL A O 1
ATOM 600 N N . GLU A 1 85 ? -5.771 0.902 3.828 1.00 96.69 85 GLU A N 1
ATOM 601 C CA . GLU A 1 85 ? -5.787 2.128 3.044 1.00 96.69 85 GLU A CA 1
ATOM 602 C C . GLU A 1 85 ? -4.501 2.286 2.229 1.00 96.69 85 GLU A C 1
ATOM 604 O O . GLU A 1 85 ? -3.435 1.771 2.575 1.00 96.69 85 GLU A O 1
ATOM 609 N N . VAL A 1 86 ? -4.607 3.038 1.139 1.00 97.50 86 VAL A N 1
ATOM 610 C CA . VAL A 1 86 ? -3.466 3.523 0.358 1.00 97.50 86 VAL A CA 1
ATOM 611 C C . VAL A 1 86 ? -3.627 5.035 0.237 1.00 97.50 86 VAL A C 1
ATOM 613 O O . VAL A 1 86 ? -4.717 5.504 -0.083 1.00 97.50 86 VAL A O 1
ATOM 616 N N . GLY A 1 87 ? -2.563 5.796 0.476 1.00 96.88 87 GLY A N 1
ATOM 617 C CA . GLY A 1 87 ? -2.560 7.254 0.341 1.00 96.88 87 GLY A CA 1
ATOM 618 C C . GLY A 1 87 ? -1.553 7.717 -0.705 1.00 96.88 87 GLY A C 1
ATOM 619 O O . GLY A 1 87 ? -0.523 7.075 -0.917 1.00 96.88 87 GLY A O 1
ATOM 620 N N . THR A 1 88 ? -1.843 8.818 -1.390 1.00 97.75 88 THR A N 1
ATOM 621 C CA . THR A 1 88 ? -0.882 9.482 -2.271 1.00 97.75 88 THR A CA 1
ATOM 622 C C . THR A 1 88 ? -1.183 10.974 -2.418 1.00 97.75 88 THR A C 1
ATOM 624 O O . THR A 1 88 ? -2.211 11.453 -1.945 1.00 97.75 88 THR A O 1
ATOM 627 N N . MET A 1 89 ? -0.277 11.701 -3.072 1.00 97.62 89 MET A N 1
ATOM 628 C CA . MET A 1 89 ? -0.469 13.109 -3.425 1.00 97.62 89 MET A CA 1
ATOM 629 C C . MET A 1 89 ? -1.221 13.236 -4.760 1.00 97.62 89 MET A C 1
ATOM 631 O O . MET A 1 89 ? -1.096 12.385 -5.647 1.00 97.62 89 MET A O 1
ATOM 635 N N . GLN A 1 90 ? -1.975 14.313 -4.950 1.00 97.69 90 GLN A N 1
ATOM 636 C CA . GLN A 1 90 ? -2.856 14.517 -6.097 1.00 97.69 90 GLN A CA 1
ATOM 637 C C . GLN A 1 90 ? -2.069 14.629 -7.407 1.00 97.69 90 GLN A C 1
ATOM 639 O O . GLN A 1 90 ? -2.547 14.194 -8.466 1.00 97.69 90 GLN A O 1
ATOM 644 N N . ASP A 1 91 ? -0.848 15.159 -7.316 1.00 97.25 91 ASP A N 1
ATOM 645 C CA . ASP A 1 91 ? 0.131 15.283 -8.393 1.00 97.25 91 ASP A CA 1
ATOM 646 C C . ASP A 1 91 ? 0.873 13.969 -8.708 1.00 97.25 91 ASP A C 1
ATOM 648 O O . ASP A 1 91 ? 1.510 13.852 -9.761 1.00 97.25 91 ASP A O 1
ATOM 652 N N . ASN A 1 92 ? 0.727 12.930 -7.877 1.00 96.88 92 ASN A N 1
ATOM 653 C CA . ASN A 1 92 ? 1.325 11.619 -8.101 1.00 96.88 92 ASN A CA 1
ATOM 654 C C . ASN A 1 92 ? 0.534 10.811 -9.142 1.00 96.88 92 ASN A C 1
ATOM 656 O O . ASN A 1 92 ? -0.114 9.794 -8.867 1.00 96.88 92 ASN A O 1
ATOM 660 N N . ALA A 1 93 ? 0.623 11.248 -10.398 1.00 95.94 93 ALA A N 1
ATOM 661 C CA . ALA A 1 93 ? -0.045 10.618 -11.532 1.00 95.94 93 ALA A CA 1
ATOM 662 C C . ALA A 1 93 ? 0.325 9.131 -11.697 1.00 95.94 93 ALA A C 1
ATOM 664 O O . ALA A 1 93 ? -0.488 8.336 -12.181 1.00 95.94 93 ALA A O 1
ATOM 665 N N . ALA A 1 94 ? 1.535 8.734 -11.287 1.00 94.44 94 ALA A N 1
ATOM 666 C CA . ALA A 1 94 ? 1.988 7.350 -11.353 1.00 94.44 94 ALA A CA 1
ATOM 667 C C . ALA A 1 94 ? 1.196 6.453 -10.391 1.00 94.44 94 ALA A C 1
ATOM 669 O O . ALA A 1 94 ? 0.634 5.445 -10.830 1.00 94.44 94 ALA A O 1
ATOM 670 N N . MET A 1 95 ? 1.097 6.835 -9.115 1.00 96.19 95 MET A N 1
ATOM 671 C CA . MET A 1 95 ? 0.359 6.062 -8.117 1.00 96.19 95 MET A CA 1
ATOM 672 C C . MET A 1 95 ? -1.145 6.056 -8.406 1.00 96.19 95 MET A C 1
ATOM 674 O O . MET A 1 95 ? -1.772 4.996 -8.379 1.00 96.19 95 MET A O 1
ATOM 678 N N . ARG A 1 96 ? -1.712 7.194 -8.826 1.00 97.50 96 ARG A N 1
ATOM 679 C CA . ARG A 1 96 ? -3.127 7.271 -9.230 1.00 97.50 96 ARG A CA 1
ATOM 680 C C . ARG A 1 96 ? -3.445 6.377 -10.434 1.00 97.50 96 ARG A C 1
ATOM 682 O O . ARG A 1 96 ? -4.486 5.722 -10.489 1.00 97.50 96 ARG A O 1
ATOM 689 N N . SER A 1 97 ? -2.518 6.272 -11.391 1.00 95.81 97 SER A N 1
ATOM 690 C CA . SER A 1 97 ? -2.628 5.330 -12.515 1.00 95.81 97 SER A CA 1
ATOM 691 C C . SER A 1 97 ? -2.566 3.868 -12.059 1.00 95.81 97 SER A C 1
ATOM 693 O O . SER A 1 97 ? -3.312 3.036 -12.582 1.00 95.81 97 SER A O 1
ATOM 695 N N . VAL A 1 98 ? -1.717 3.541 -11.076 1.00 95.06 98 VAL A N 1
ATOM 696 C CA . VAL A 1 98 ? -1.665 2.204 -10.464 1.00 95.06 98 VAL A CA 1
ATOM 697 C C . VAL A 1 98 ? -2.987 1.865 -9.780 1.00 95.06 98 VAL A C 1
ATOM 699 O O . VAL A 1 98 ? -3.554 0.816 -10.079 1.00 95.06 98 VAL A O 1
ATOM 702 N N . ALA A 1 99 ? -3.505 2.756 -8.935 1.00 96.75 99 ALA A N 1
ATOM 703 C CA . ALA A 1 99 ? -4.751 2.547 -8.207 1.00 96.75 99 ALA A CA 1
ATOM 704 C C . ALA A 1 99 ? -5.937 2.302 -9.155 1.00 96.75 99 ALA A C 1
ATOM 706 O O . ALA A 1 99 ? -6.655 1.313 -9.008 1.00 96.75 99 ALA A O 1
ATOM 707 N N . ARG A 1 100 ? -6.058 3.107 -10.222 1.00 97.06 100 ARG A N 1
ATOM 708 C CA . ARG A 1 100 ? -7.072 2.907 -11.270 1.00 97.06 100 ARG A CA 1
ATOM 709 C C . ARG A 1 100 ? -6.947 1.549 -11.966 1.00 97.06 100 ARG A C 1
ATOM 711 O O . ARG A 1 100 ? -7.953 0.887 -12.191 1.00 97.06 100 ARG A O 1
ATOM 718 N N . LYS A 1 101 ? -5.729 1.105 -12.302 1.00 94.56 101 LYS A N 1
ATOM 719 C CA . LYS A 1 101 ? -5.494 -0.223 -12.914 1.00 94.56 101 LYS A CA 1
ATOM 720 C C . LYS A 1 101 ? -5.856 -1.385 -11.986 1.00 94.56 101 LYS A C 1
ATOM 722 O O . LYS A 1 101 ? -6.093 -2.487 -12.470 1.00 94.56 101 LYS A O 1
ATOM 727 N N . LEU A 1 102 ? -5.852 -1.151 -10.677 1.00 93.62 102 LEU A N 1
ATOM 728 C CA . LEU A 1 102 ? -6.246 -2.125 -9.661 1.00 93.62 102 LEU A CA 1
ATOM 729 C C . LEU A 1 102 ? -7.727 -2.014 -9.271 1.00 93.62 102 LEU A C 1
ATOM 731 O O . LEU A 1 102 ? -8.176 -2.797 -8.442 1.00 93.62 102 LEU A O 1
ATOM 735 N N . GLY A 1 103 ? -8.483 -1.088 -9.873 1.00 96.19 103 GLY A N 1
ATOM 736 C CA . GLY A 1 103 ? -9.905 -0.893 -9.582 1.00 96.19 103 GLY A CA 1
ATOM 737 C C . GLY A 1 103 ? -10.182 -0.210 -8.241 1.00 96.19 103 GLY A C 1
ATOM 738 O O . GLY A 1 103 ? -11.298 -0.299 -7.740 1.00 96.19 103 GLY A O 1
ATOM 739 N N . LEU A 1 104 ? -9.188 0.459 -7.649 1.00 97.06 104 LEU A N 1
ATOM 740 C CA . LEU A 1 104 ? -9.375 1.184 -6.394 1.00 97.06 104 LEU A CA 1
ATOM 741 C C . LEU A 1 104 ? -10.151 2.484 -6.633 1.00 97.06 104 LEU A C 1
ATOM 743 O O . LEU A 1 104 ? -9.925 3.182 -7.625 1.00 97.06 104 LEU A O 1
ATOM 747 N N . SER A 1 105 ? -11.045 2.809 -5.700 1.00 96.75 105 SER A N 1
ATOM 748 C CA . SER A 1 105 ? -11.862 4.024 -5.752 1.00 96.75 105 SER A CA 1
ATOM 749 C C . SER A 1 105 ? -11.162 5.177 -5.045 1.00 96.75 105 SER A C 1
ATOM 751 O O . SER A 1 105 ? -10.694 5.023 -3.920 1.00 96.75 105 SER A O 1
ATOM 753 N N . GLU A 1 106 ? -11.075 6.311 -5.733 1.00 97.31 106 GLU A N 1
ATOM 754 C CA . GLU A 1 106 ? -10.398 7.516 -5.258 1.00 97.31 106 GLU A CA 1
ATOM 755 C C . GLU A 1 106 ? -11.307 8.345 -4.338 1.00 97.31 106 GLU A C 1
ATOM 757 O O . GLU A 1 106 ? -12.450 8.631 -4.695 1.00 97.31 106 GLU A O 1
ATOM 762 N N . THR A 1 107 ? -10.768 8.783 -3.201 1.00 97.81 107 THR A N 1
ATOM 763 C CA . THR A 1 107 ? -11.389 9.726 -2.263 1.00 97.81 107 THR A CA 1
ATOM 764 C C . THR A 1 107 ? -10.445 10.908 -2.050 1.00 97.81 107 THR A C 1
ATOM 766 O O 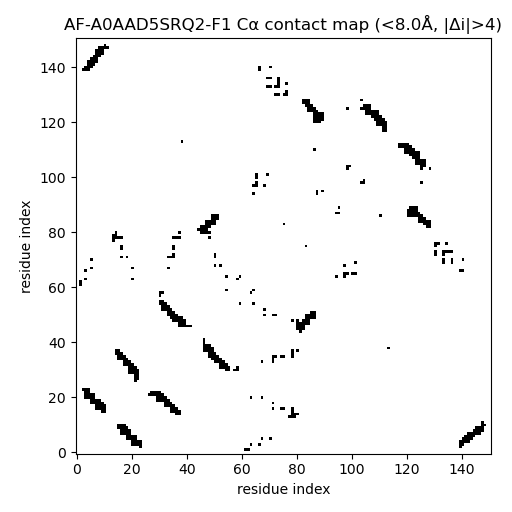. THR A 1 107 ? -9.262 10.712 -1.787 1.00 97.81 107 THR A O 1
ATOM 769 N N . LEU A 1 108 ? -10.948 12.142 -2.145 1.00 97.44 108 LEU A N 1
ATOM 770 C CA . LEU A 1 108 ? -10.170 13.334 -1.794 1.00 97.44 108 LEU A CA 1
ATOM 771 C C . LEU A 1 108 ? -10.240 13.555 -0.282 1.00 97.44 108 LEU A C 1
ATOM 773 O O . LEU A 1 108 ? -11.280 13.952 0.240 1.00 97.44 108 LEU A O 1
ATOM 777 N N . GLU A 1 109 ? -9.140 13.283 0.409 1.00 96.38 109 GLU A N 1
ATOM 778 C CA . GLU A 1 109 ? -9.028 13.401 1.861 1.00 96.38 109 GLU A CA 1
ATOM 779 C C . GLU A 1 109 ? -7.579 13.723 2.228 1.00 96.38 109 GLU A C 1
ATOM 781 O O . GLU A 1 109 ? -6.657 13.043 1.779 1.00 96.38 109 GLU A O 1
ATOM 786 N N . ILE A 1 110 ? -7.382 14.768 3.038 1.00 96.25 110 ILE A N 1
ATOM 787 C CA . ILE A 1 110 ? -6.058 15.145 3.537 1.00 96.25 110 ILE A CA 1
ATOM 788 C C . ILE A 1 110 ? -5.713 14.257 4.726 1.00 96.25 110 ILE A C 1
ATOM 790 O O . ILE A 1 110 ? -6.394 14.279 5.752 1.00 96.25 110 ILE A O 1
ATOM 794 N N . LYS A 1 111 ? -4.599 13.540 4.608 1.00 93.69 111 LYS A N 1
ATOM 795 C CA . LYS A 1 111 ? -3.997 12.759 5.677 1.00 93.69 111 LYS A CA 1
ATOM 796 C C . LYS A 1 111 ? -2.711 13.421 6.143 1.00 93.69 111 LYS A C 1
ATOM 798 O O . LYS A 1 111 ? -1.797 13.677 5.357 1.00 93.69 111 LYS A O 1
ATOM 803 N N . TYR A 1 112 ? -2.637 13.648 7.447 1.00 92.62 112 TYR A N 1
ATOM 804 C CA . TYR A 1 112 ? -1.446 14.166 8.103 1.00 92.62 112 TYR A CA 1
ATOM 805 C C . TYR A 1 112 ? -0.546 13.035 8.594 1.00 92.62 112 TYR A C 1
ATOM 807 O O . TYR A 1 112 ? -1.017 11.945 8.930 1.00 92.62 112 TYR A O 1
ATOM 815 N N . SER A 1 113 ? 0.752 13.315 8.657 1.00 86.75 113 SER A N 1
ATOM 816 C CA . SER A 1 113 ? 1.750 12.411 9.211 1.00 86.75 113 SER A CA 1
ATOM 817 C C . SER A 1 113 ? 1.406 12.044 10.661 1.00 86.75 113 SER A C 1
ATOM 819 O O . SER A 1 113 ? 1.199 12.941 11.489 1.00 86.75 113 SER A O 1
ATOM 821 N N . PRO A 1 114 ? 1.422 10.747 11.020 1.00 78.25 114 PRO A N 1
ATOM 822 C CA . PRO A 1 114 ? 1.267 10.307 12.405 1.00 78.25 114 PRO A CA 1
ATOM 823 C C . PRO A 1 114 ? 2.346 10.854 13.351 1.00 78.25 114 PRO A C 1
ATOM 825 O O . PRO A 1 114 ? 2.144 10.862 14.561 1.00 78.25 114 PRO A O 1
ATOM 828 N N . ALA A 1 115 ? 3.475 11.344 12.819 1.00 81.62 115 ALA A N 1
ATOM 829 C CA . ALA A 1 115 ? 4.532 11.975 13.608 1.00 81.62 115 ALA A CA 1
ATOM 830 C C . ALA A 1 115 ? 4.106 13.313 14.247 1.00 81.62 115 ALA A C 1
ATOM 832 O O . ALA A 1 115 ? 4.840 13.857 15.069 1.00 81.62 115 ALA A O 1
ATOM 833 N N . GLY A 1 116 ? 2.947 13.869 13.868 1.00 83.12 116 GLY A N 1
ATOM 834 C CA . GLY A 1 116 ? 2.405 15.093 14.466 1.00 83.12 116 GLY A CA 1
ATOM 835 C C . GLY A 1 116 ? 3.146 16.375 14.070 1.00 83.12 116 GLY A C 1
ATOM 836 O O . GLY A 1 116 ? 2.927 17.421 14.673 1.00 83.12 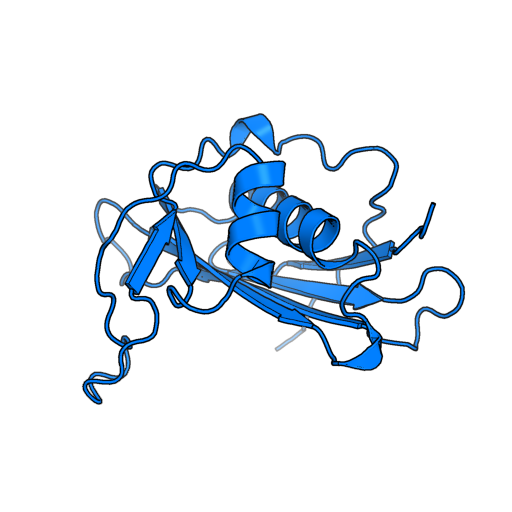116 GLY A O 1
ATOM 837 N N . ASN A 1 117 ? 4.002 16.318 13.048 1.00 90.88 117 ASN A N 1
ATOM 838 C CA . ASN A 1 117 ? 4.760 17.459 12.519 1.00 90.88 117 ASN A CA 1
ATOM 839 C C . ASN A 1 117 ? 3.930 18.380 11.594 1.00 90.88 117 ASN A C 1
ATOM 841 O O . ASN A 1 117 ? 4.455 19.373 11.097 1.00 90.88 117 ASN A O 1
ATOM 845 N N . GLY A 1 118 ? 2.654 18.057 11.346 1.00 91.56 118 GLY A N 1
ATOM 846 C CA . GLY A 1 118 ? 1.765 18.807 10.449 1.00 91.56 118 GLY A CA 1
ATOM 847 C C . GLY A 1 118 ? 1.997 18.554 8.954 1.00 91.56 118 GLY A C 1
ATOM 848 O O . GLY A 1 118 ? 1.345 19.185 8.125 1.00 91.56 118 GLY A O 1
ATOM 849 N N . GLU A 1 119 ? 2.895 17.636 8.597 1.00 94.25 119 GLU A N 1
ATOM 850 C CA . GLU A 1 119 ? 3.160 17.244 7.213 1.00 94.25 119 GLU A CA 1
ATOM 851 C C . GLU A 1 119 ? 1.955 16.518 6.610 1.00 94.25 119 GLU A C 1
ATOM 853 O O . GLU A 1 119 ? 1.369 15.638 7.242 1.00 94.25 119 GLU A O 1
ATOM 858 N N . ILE A 1 120 ? 1.593 16.876 5.379 1.00 94.94 120 ILE A N 1
ATOM 859 C CA . ILE A 1 120 ? 0.590 16.152 4.595 1.00 94.94 120 ILE A CA 1
ATOM 860 C C . ILE A 1 120 ? 1.295 14.987 3.906 1.00 94.94 120 ILE A C 1
ATOM 862 O O . ILE A 1 120 ? 2.235 15.199 3.146 1.00 94.94 120 ILE A O 1
ATOM 866 N N . VAL A 1 121 ? 0.826 13.767 4.163 1.00 92.81 121 VAL A N 1
ATOM 867 C CA . VAL A 1 121 ? 1.384 12.533 3.579 1.00 92.81 121 VAL A CA 1
ATOM 868 C C . VAL A 1 121 ? 0.510 11.966 2.460 1.00 92.81 121 VAL A C 1
ATOM 870 O O . VAL A 1 121 ? 0.964 11.132 1.679 1.00 92.81 121 VAL A O 1
ATOM 873 N N . ALA A 1 122 ? -0.740 12.422 2.372 1.00 96.88 122 ALA A N 1
ATOM 874 C CA . ALA A 1 122 ? -1.638 12.167 1.256 1.00 96.88 122 ALA A CA 1
ATOM 875 C C . ALA A 1 122 ? -2.733 13.240 1.203 1.00 96.88 122 ALA A C 1
ATOM 877 O O . ALA A 1 122 ? -3.171 13.736 2.237 1.00 96.88 122 ALA A O 1
ATOM 878 N N . ASP A 1 123 ? -3.203 13.566 0.009 1.00 97.56 123 ASP A N 1
ATOM 879 C CA . ASP A 1 123 ? -4.430 14.344 -0.241 1.00 97.56 123 ASP A CA 1
ATOM 880 C C . ASP A 1 123 ? -5.407 13.580 -1.169 1.00 97.56 123 ASP A C 1
ATOM 882 O O . ASP A 1 123 ? -6.483 14.069 -1.529 1.00 97.56 123 ASP A O 1
ATOM 886 N N . VAL A 1 124 ? -5.035 12.343 -1.520 1.00 98.38 124 VAL A N 1
ATOM 887 C CA . VAL A 1 124 ? -5.829 11.347 -2.230 1.00 98.38 124 VAL A CA 1
ATOM 888 C C . VAL A 1 124 ? -5.716 10.014 -1.494 1.00 98.38 124 VAL A C 1
ATOM 890 O O . VAL A 1 124 ? -4.625 9.461 -1.345 1.00 98.38 124 VAL A O 1
ATOM 893 N N . MET A 1 125 ? -6.855 9.465 -1.088 1.00 98.12 125 MET A N 1
ATOM 894 C CA . MET A 1 125 ? -6.964 8.214 -0.346 1.00 98.12 125 MET A CA 1
ATOM 895 C C . MET A 1 125 ? -7.722 7.156 -1.149 1.00 98.12 125 MET A C 1
ATOM 897 O O . MET A 1 125 ? -8.663 7.452 -1.883 1.00 98.12 125 MET A O 1
ATOM 901 N N . TYR A 1 126 ? -7.331 5.899 -0.968 1.00 98.19 126 TYR A N 1
ATOM 902 C CA . TYR A 1 126 ? -8.049 4.718 -1.433 1.00 98.19 126 TYR A CA 1
ATOM 903 C C . TYR A 1 126 ? -8.447 3.910 -0.202 1.00 98.19 126 TYR A C 1
ATOM 905 O O . TYR A 1 126 ? -7.597 3.325 0.470 1.00 98.19 126 TYR A O 1
ATOM 913 N N . LEU A 1 127 ? -9.740 3.933 0.107 1.00 96.12 127 LEU A N 1
ATOM 914 C CA . LEU A 1 127 ? -10.330 3.375 1.326 1.00 96.12 127 LEU A CA 1
ATOM 915 C C . LEU A 1 127 ? -11.235 2.181 0.988 1.00 96.12 127 LEU A C 1
ATOM 917 O O . LEU A 1 127 ? -11.518 1.924 -0.183 1.00 96.12 127 LEU A O 1
ATOM 921 N N . ASN A 1 128 ? -11.723 1.472 2.012 1.00 93.06 128 ASN A N 1
ATOM 922 C CA . ASN A 1 128 ? -12.655 0.341 1.870 1.00 93.06 128 ASN A CA 1
ATOM 923 C C . ASN A 1 128 ? -12.166 -0.731 0.875 1.00 93.06 128 ASN A C 1
ATOM 925 O O . ASN A 1 128 ? -12.945 -1.279 0.092 1.00 93.06 128 ASN A O 1
ATOM 929 N N . ILE A 1 129 ? -10.859 -1.006 0.874 1.00 96.12 129 ILE A N 1
ATOM 930 C CA . ILE A 1 129 ? -10.246 -1.924 -0.084 1.00 96.12 129 ILE A CA 1
ATOM 931 C C . ILE A 1 129 ? -10.700 -3.360 0.209 1.00 96.12 129 ILE A C 1
ATOM 933 O O . ILE A 1 129 ? -10.419 -3.918 1.271 1.00 96.12 129 ILE A O 1
ATOM 937 N N . GLN A 1 130 ? -11.367 -3.979 -0.765 1.00 92.75 130 GLN A N 1
ATOM 938 C CA . GLN A 1 130 ? -11.782 -5.383 -0.727 1.00 92.75 130 GLN A CA 1
ATOM 939 C C . GLN A 1 130 ? -10.565 -6.303 -0.921 1.00 92.75 130 GLN A C 1
ATOM 941 O O . GLN A 1 130 ? -10.149 -6.593 -2.044 1.00 92.75 130 GLN A O 1
ATOM 946 N N . ARG A 1 131 ? -9.935 -6.706 0.192 1.00 89.00 131 ARG A N 1
ATOM 947 C CA . ARG A 1 131 ? -8.684 -7.494 0.203 1.00 89.00 131 ARG A CA 1
ATOM 948 C C . ARG A 1 131 ? -8.813 -8.864 -0.468 1.00 89.00 131 ARG A C 1
ATOM 950 O O . ARG A 1 131 ? -7.852 -9.365 -1.043 1.00 89.00 131 ARG A O 1
ATOM 957 N N . ASP A 1 132 ? -9.997 -9.458 -0.426 1.00 89.88 132 ASP A N 1
ATOM 958 C CA . ASP A 1 132 ? -10.331 -10.742 -1.042 1.00 89.88 132 ASP A CA 1
ATOM 959 C C . ASP A 1 132 ? -10.160 -10.738 -2.571 1.00 89.88 132 ASP A C 1
ATOM 961 O O . ASP A 1 132 ? -9.737 -11.749 -3.141 1.00 89.88 132 ASP A O 1
ATOM 965 N N . LEU A 1 133 ? -10.342 -9.585 -3.228 1.00 90.50 133 LEU A N 1
ATOM 966 C CA . LEU A 1 133 ? -10.048 -9.406 -4.658 1.00 90.50 133 LEU A CA 1
ATOM 967 C C . LEU A 1 133 ? -8.557 -9.580 -5.000 1.00 90.50 133 LEU A C 1
ATOM 969 O O . LEU A 1 133 ? -8.203 -9.793 -6.163 1.00 90.50 133 LEU A O 1
ATOM 973 N N . PHE A 1 134 ? -7.678 -9.507 -3.998 1.00 90.12 134 PHE A N 1
ATOM 974 C CA . PHE A 1 134 ? -6.227 -9.648 -4.131 1.00 90.12 134 PHE A CA 1
ATOM 975 C C . PHE A 1 134 ? -5.702 -10.959 -3.534 1.00 90.12 134 PHE A C 1
ATOM 977 O O . PHE A 1 134 ? -4.493 -11.162 -3.466 1.00 90.12 134 PHE A O 1
ATOM 984 N N . SER A 1 135 ? -6.585 -11.893 -3.169 1.00 81.88 135 SER A N 1
ATOM 985 C CA . SER A 1 135 ? -6.218 -13.240 -2.698 1.00 81.88 135 SER A CA 1
ATOM 986 C C . SER A 1 135 ? -5.328 -14.011 -3.683 1.00 81.88 135 SER A C 1
ATOM 988 O O . SER A 1 135 ? -4.528 -14.843 -3.267 1.00 81.88 135 SER A O 1
ATOM 990 N N . ASN A 1 136 ? -5.395 -13.682 -4.976 1.00 77.44 136 ASN A N 1
ATOM 991 C CA . ASN A 1 136 ? -4.512 -14.213 -6.008 1.00 77.44 136 ASN A CA 1
ATOM 992 C C . ASN A 1 136 ? -3.573 -13.125 -6.545 1.00 77.44 136 ASN A C 1
ATOM 994 O O . ASN A 1 136 ? -4.013 -12.116 -7.103 1.00 77.44 136 ASN A O 1
ATOM 998 N N . VAL A 1 137 ? -2.265 -13.369 -6.473 1.00 69.44 137 VAL A N 1
ATOM 999 C CA . VAL A 1 137 ? -1.245 -12.445 -7.000 1.00 69.44 137 VAL A CA 1
ATOM 1000 C C . VAL A 1 137 ? -1.078 -12.487 -8.524 1.00 69.44 137 VAL A C 1
ATOM 1002 O O . VAL A 1 137 ? -0.496 -11.581 -9.117 1.00 69.44 137 VAL A O 1
ATOM 1005 N N . GLY A 1 138 ? -1.674 -13.473 -9.194 1.00 66.56 138 GLY A N 1
ATOM 1006 C CA . GLY A 1 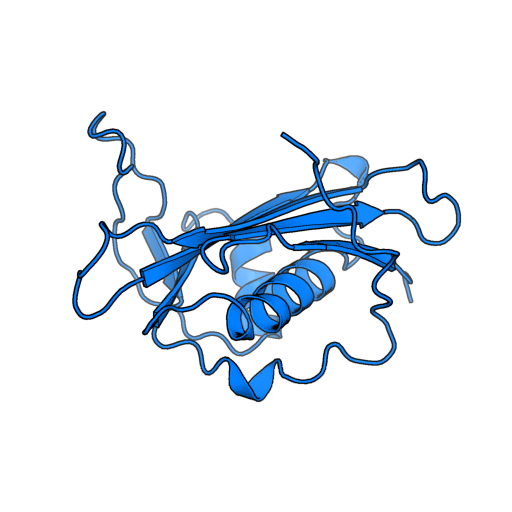138 ? -1.536 -13.672 -10.638 1.00 66.56 138 GLY A CA 1
ATOM 1007 C C . GLY A 1 138 ? -0.185 -14.285 -11.026 1.00 66.56 138 GLY A C 1
ATOM 1008 O O . GLY A 1 138 ? 0.762 -14.301 -10.249 1.00 66.56 138 GLY A O 1
ATOM 1009 N N . SER A 1 139 ? -0.088 -14.798 -12.255 1.00 62.19 139 SER A N 1
ATOM 1010 C CA . SER A 1 139 ? 1.061 -15.593 -12.728 1.00 62.19 139 SER A CA 1
ATOM 1011 C C . SER A 1 139 ? 2.373 -14.815 -12.874 1.00 62.19 139 SER A C 1
ATOM 1013 O O . SER A 1 139 ? 3.432 -15.418 -13.009 1.00 62.19 139 SER A O 1
ATOM 1015 N N . ASN A 1 140 ? 2.310 -13.482 -12.885 1.00 62.16 140 ASN A N 1
ATOM 1016 C CA . ASN A 1 140 ? 3.472 -12.614 -13.092 1.00 62.16 140 ASN A CA 1
ATOM 1017 C C . ASN A 1 140 ? 4.168 -12.229 -11.779 1.00 62.16 140 ASN A C 1
ATOM 1019 O O . ASN A 1 140 ? 5.113 -11.449 -11.805 1.00 62.16 140 ASN A O 1
ATOM 1023 N N . LEU A 1 141 ? 3.683 -12.732 -10.643 1.00 67.19 141 LEU A N 1
ATOM 1024 C CA . LEU A 1 141 ? 4.263 -12.519 -9.327 1.00 67.19 141 LEU A CA 1
ATOM 1025 C C . LEU A 1 141 ? 4.714 -13.863 -8.761 1.00 67.19 141 LEU A C 1
ATOM 1027 O O . LEU A 1 141 ? 3.939 -14.812 -8.680 1.00 67.19 141 LEU A O 1
ATOM 1031 N N . THR A 1 142 ? 5.974 -13.934 -8.349 1.00 65.94 142 THR A N 1
ATOM 1032 C CA . THR A 1 142 ? 6.522 -15.079 -7.620 1.00 65.94 142 THR A CA 1
ATOM 1033 C C . THR A 1 142 ? 7.131 -14.573 -6.332 1.00 65.94 142 THR A C 1
ATOM 1035 O O . THR A 1 142 ? 8.063 -13.770 -6.394 1.00 65.94 142 THR A O 1
ATOM 1038 N N . PHE A 1 143 ? 6.637 -15.060 -5.200 1.00 68.88 143 PHE A N 1
ATOM 1039 C CA . PHE A 1 143 ? 7.222 -14.769 -3.901 1.00 68.88 143 PHE A CA 1
ATOM 1040 C C . PHE A 1 143 ? 8.490 -15.602 -3.686 1.00 68.88 143 PHE A C 1
ATOM 1042 O O . PHE A 1 143 ? 8.515 -16.798 -3.976 1.00 68.88 143 PHE A O 1
ATOM 1049 N N . GLY A 1 144 ? 9.555 -14.938 -3.233 1.00 64.06 144 GLY A N 1
ATOM 1050 C CA . GLY A 1 144 ? 10.792 -15.587 -2.791 1.00 64.06 144 GLY A CA 1
ATOM 1051 C C . GLY A 1 144 ? 10.658 -16.218 -1.402 1.00 64.06 144 GLY A C 1
ATOM 1052 O O . GLY A 1 144 ? 9.573 -16.233 -0.824 1.00 64.06 144 GLY A O 1
ATOM 1053 N N . GLU A 1 145 ? 11.767 -16.727 -0.862 1.00 61.50 145 GLU A N 1
ATOM 1054 C CA . GLU A 1 145 ? 11.802 -17.240 0.512 1.00 61.50 145 GLU A CA 1
ATOM 1055 C C . GLU A 1 145 ? 11.481 -16.136 1.524 1.00 61.50 145 GLU A C 1
ATOM 1057 O O . GLU A 1 145 ? 11.998 -15.020 1.440 1.00 61.50 145 GLU A O 1
ATOM 1062 N N . GLN A 1 146 ? 10.645 -16.474 2.507 1.00 61.66 146 GLN A N 1
ATOM 1063 C CA . GLN A 1 146 ? 10.382 -15.612 3.649 1.00 61.66 146 GLN A CA 1
ATOM 1064 C C . GLN A 1 146 ? 11.661 -15.467 4.477 1.00 61.66 146 GLN A C 1
ATOM 1066 O O . GLN A 1 146 ? 12.168 -16.441 5.036 1.00 61.66 146 GLN A O 1
ATOM 1071 N N . ILE A 1 147 ? 12.154 -14.237 4.602 1.00 55.25 147 ILE A N 1
ATOM 1072 C CA . ILE A 1 147 ? 13.271 -13.928 5.494 1.00 55.25 147 ILE A CA 1
ATOM 1073 C C . ILE A 1 147 ? 12.700 -13.660 6.885 1.00 55.25 147 ILE A C 1
ATOM 1075 O O . ILE A 1 147 ? 12.060 -12.637 7.125 1.00 55.25 147 ILE A O 1
ATOM 1079 N N . ASN A 1 148 ? 12.929 -14.595 7.806 1.00 53.88 148 ASN A N 1
ATOM 1080 C CA . ASN A 1 148 ? 12.653 -14.381 9.220 1.00 53.88 148 ASN A CA 1
ATOM 1081 C C . ASN A 1 148 ? 13.821 -13.600 9.823 1.00 53.88 148 ASN A C 1
ATOM 1083 O O . ASN A 1 148 ? 14.895 -14.161 10.038 1.00 53.88 148 ASN A O 1
ATOM 1087 N N . TRP A 1 149 ? 13.618 -12.313 10.100 1.00 44.59 149 TRP A N 1
ATOM 1088 C CA . TRP A 1 149 ? 14.558 -11.552 10.916 1.00 44.59 149 TRP A CA 1
ATOM 1089 C C . TRP A 1 149 ? 14.510 -12.105 12.343 1.00 44.59 149 TRP A C 1
ATOM 1091 O O . TRP A 1 149 ? 13.490 -12.005 13.026 1.00 44.59 149 TRP A O 1
ATOM 1101 N N . VAL A 1 150 ? 15.591 -12.760 12.762 1.00 39.41 150 VAL A N 1
ATOM 1102 C CA . VAL A 1 150 ? 15.801 -13.137 14.162 1.00 39.41 150 VAL A CA 1
ATOM 1103 C C . VAL A 1 150 ? 16.246 -11.868 14.890 1.00 39.41 150 VAL A C 1
ATOM 1105 O O . VAL A 1 150 ? 17.169 -11.204 14.417 1.00 39.41 150 VAL A O 1
ATOM 1108 N N . GLN A 1 151 ? 15.541 -11.506 15.967 1.00 37.00 151 GLN A N 1
ATOM 1109 C CA . GLN A 1 151 ? 15.935 -10.413 16.865 1.00 37.00 151 GLN A CA 1
ATOM 1110 C C . GLN A 1 151 ? 17.239 -10.731 17.594 1.00 37.00 151 GLN A C 1
ATOM 1112 O O . GLN A 1 151 ? 17.425 -11.913 17.968 1.00 37.00 151 GLN A O 1
#

Mean predicted aligned error: 5.87 Å

Secondary structure (DSSP, 8-state):
---EEEEEEE-TTSSEEEEEEEESS-TTSEEEEEEEEE-SPTT-SS-EEEEEEEE-GGGTTSSHHHHHHHHHHHHGGGS--SEEEEEE-TT-HHHHHHHHHTTPPEEEEEEE-TTSS--EEEEEEE-S--GGGGS---TT-----------

InterPro domains:
  IPR000182 GNAT domain [PF13302] (13-104)
  IPR016181 Acyl-CoA N-acyltransferase [SSF55729] (19-126)

Sequence (151 aa):
AVAGRVAAAVQRDGLAAVIYAADDADRANILGFGSVERITPPGAVPSVANVGLELFPAARGRGVGTAFVRALLHLSAHVDVDQVEVGTMQDNAAMRSVARKLGLSETLEIKYSPAGNGEIVADVMYLNIQRDLFSNVGSNLTFGEQINWVQ